Protein 4UP0 (pdb70)

InterPro domains:
  IPR013083 Zinc finger, RING/FYVE/PHD-type [G3DSA:3.30.40.10] (232-268)
  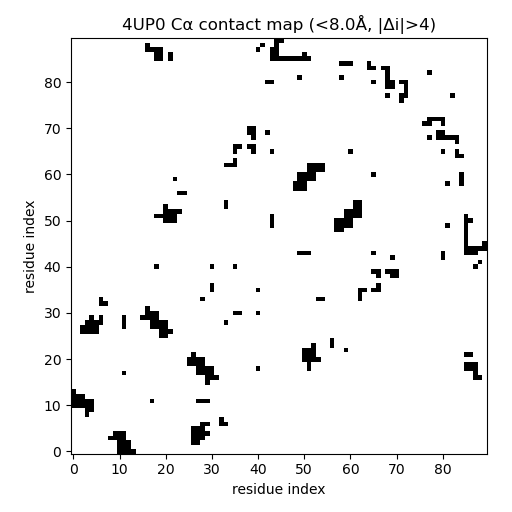IPR015668 B Cell Lymphoma 9 [PTHR15185] (38-1499)
  IPR024670 B-cell lymphoma 9, beta-catenin binding domain [PF11502] (398-432)

CATH classification: 3.30.40.10

Foldseek 3Di:
DPAAAPQPRHDDDPPFQWFAQPVDDRGIHGCVSQPADPQLSVQQVPDVCVGEHGPVGVVYDYRVLSRVLSVCCVVVNDVGSSVRD/DDDVD

Radius of gyration: 12.28 Å; Cα contacts (8 Å, |Δi|>4): 184; chains: 2; bounding box: 33×27×26 Å

Sequence (90 aa):
GVYPCGACRSEVNDDQDAILCEASCQKWFHRECTGMTESAYGLLTTEASAVWACDLCVYVFTTHLANTAAEAVLQGRADSILAYHARTQT

Nearest PDB structures (foldseek):
  4up5-assembly1_A  TM=1.003E+00  e=8.865E-17  Homo sapiens
  2xb1-assembly1_A  TM=9.603E-01  e=3.419E-15  Homo sapiens
  2vpg-assembly1_A  TM=9.604E-01  e=5.382E-08  Homo sapiens
  2dx8-assembly1_A  TM=9.320E-01  e=3.133E-08  Mus musculus
  2vpb-assembly1_A  TM=9.621E-01  e=6.593E-08  Homo sapiens

Organism: Homo sapiens (NCBI:txid9606)

GO terms:
  GO:0008013 beta-catenin binding (F, IDA)
  GO:0005634 nucleus (C, IDA)
  GO:1990907 beta-catenin-TCF complex (C, IDA)
  GO:0005654 nucleoplasm (C, TAS)
  GO:0005634 nucleus (C, IC)
  GO:0045944 positive regulation of transcription by RNA polymerase II (P, IMP)
  GO:0010718 positive regulation of epithelial to mesenchymal transition (P, IMP)
  GO:0022604 regulation of cell morphogenesis (P, IMP)
  GO:0030512 negative regulation of transforming growth factor beta receptor signaling pathway (P, IMP)
  GO:0001650 fibrillar center (C, IDA)
  GO:0005654 nucleoplasm (C, IDA)

Solvent-accessible surface area: 5193 Å² total

Structure (mmCIF, N/CA/C/O backbone):
data_4UP0
#
_entry.id   4UP0
#
_cell.length_a   53.910
_cell.length_b   53.910
_cell.length_c   57.940
_cell.angle_alpha   90.00
_cell.angle_beta   90.00
_cell.angle_gamma   90.00
#
_symmetry.space_group_name_H-M   'P 41 21 2'
#
loop_
_entity.id
_entity.type
_entity.pdbx_description
1 polymer 'PYGOPUS HOMOLOG 2, B-CELL CLL/LYMPHOMA 9-LIKE PROTEIN'
2 polymer 'HISTONE H3.1'
3 non-polymer 'ZINC ION'
4 water water
#
loop_
_atom_site.group_PDB
_atom_site.id
_atom_site.type_symbol
_atom_site.label_atom_id
_atom_site.label_alt_id
_atom_site.label_comp_id
_atom_site.label_asym_id
_atom_site.label_entity_id
_atom_site.label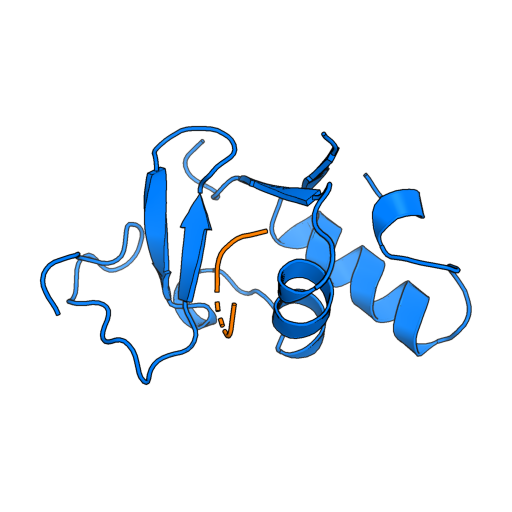_seq_id
_atom_site.pdbx_PDB_ins_code
_atom_site.Cartn_x
_atom_site.Cartn_y
_atom_site.Cartn_z
_atom_site.occupancy
_atom_site.B_iso_or_equiv
_atom_site.auth_seq_id
_atom_site.auth_comp_id
_atom_site.auth_asym_id
_atom_site.auth_atom_id
_atom_site.pdbx_PDB_model_num
ATOM 1 N N . GLY A 1 1 ? -22.727 12.425 15.363 1.00 25.10 326 GLY A N 1
ATOM 2 C CA . GLY A 1 1 ? -21.863 13.254 14.510 1.00 19.33 326 GLY A CA 1
ATOM 3 C C . GLY A 1 1 ? -22.608 14.586 14.179 1.00 16.94 326 GLY A C 1
ATOM 4 O O . GLY A 1 1 ? -23.836 14.656 14.224 1.00 20.31 326 GLY A O 1
ATOM 5 N N . VAL A 1 2 ? -21.873 15.627 13.818 1.00 20.07 327 VAL A N 1
ATOM 6 C CA . VAL A 1 2 ? -22.393 16.934 13.390 1.00 21.10 327 VAL A CA 1
ATOM 7 C C . VAL A 1 2 ? -22.564 16.989 11.897 1.00 15.87 327 VAL A C 1
ATOM 8 O O . VAL A 1 2 ? -23.401 17.718 11.473 1.00 19.91 327 VAL A O 1
ATOM 12 N N . TYR A 1 3 ? -21.820 16.209 11.111 1.00 16.12 328 TYR A N 1
ATOM 13 C CA . TYR A 1 3 ? -21.850 16.311 9.656 1.00 16.32 328 TYR A CA 1
ATOM 14 C C . TYR A 1 3 ? -22.645 15.196 9.020 1.00 12.51 328 TYR A C 1
ATOM 15 O O . TYR A 1 3 ? -22.503 14.035 9.380 1.00 14.12 328 TYR A O 1
ATOM 24 N N . PRO A 1 4 ? -23.441 15.543 7.990 1.00 11.78 329 PRO A N 1
ATOM 25 C CA . PRO A 1 4 ? -24.133 14.533 7.247 1.00 12.12 329 PRO A CA 1
ATOM 26 C C . PRO A 1 4 ? -23.350 14.085 5.985 1.00 11.71 329 PRO A C 1
ATOM 27 O O . PRO A 1 4 ? -22.622 14.891 5.420 1.00 13.84 329 PRO A O 1
ATOM 31 N N . CYS A 1 5 ? -23.525 12.851 5.590 1.00 10.91 330 CYS A N 1
ATOM 32 C CA . CYS A 1 5 ? -22.822 12.326 4.439 1.00 11.14 330 CYS A CA 1
ATOM 33 C C . CYS A 1 5 ? -23.349 13.014 3.188 1.00 11.14 330 CYS A C 1
ATOM 34 O O . CYS A 1 5 ? -24.551 13.153 2.938 1.00 12.86 330 CYS A O 1
ATOM 37 N N . GLY A 1 6 ? -22.390 13.416 2.345 1.00 11.84 331 GLY A N 1
ATOM 38 C CA . GLY A 1 6 ? -22.764 14.145 1.116 1.00 13.84 331 GLY A CA 1
ATOM 39 C C . GLY A 1 6 ? -23.536 13.275 0.110 1.00 14.42 331 GLY A C 1
ATOM 40 O O . GLY A 1 6 ? -24.201 13.811 -0.777 1.00 19.09 331 GLY A O 1
ATOM 41 N N . ALA A 1 7 ? -23.501 11.943 0.266 1.00 14.09 332 ALA A N 1
ATOM 42 C CA . ALA A 1 7 ? -24.236 11.034 -0.604 1.00 13.57 332 ALA A CA 1
ATOM 43 C C . ALA A 1 7 ? -25.555 10.577 0.014 1.00 15.16 332 ALA A C 1
ATOM 44 O O . ALA A 1 7 ? -26.590 10.802 -0.581 1.00 19.96 332 ALA A O 1
ATOM 46 N N . CYS A 1 8 ? -25.546 9.978 1.214 1.00 14.40 333 CYS A N 1
ATOM 47 C CA . CYS A 1 8 ? -26.790 9.426 1.742 1.00 13.32 333 CYS A CA 1
ATOM 48 C C . CYS A 1 8 ? -27.493 10.373 2.679 1.00 12.94 333 CYS A C 1
ATOM 49 O O . CYS A 1 8 ? -28.627 10.079 3.038 1.00 15.77 333 CYS A O 1
ATOM 52 N N . ARG A 1 9 ? -26.836 11.502 3.029 1.00 12.71 334 ARG A N 1
ATOM 53 C CA . ARG A 1 9 ? -27.381 12.550 3.886 1.00 13.45 334 ARG A CA 1
ATOM 54 C C . ARG A 1 9 ? -27.614 12.125 5.323 1.00 12.53 334 ARG A C 1
ATOM 55 O O . ARG A 1 9 ? -28.164 12.894 6.076 1.00 15.77 334 ARG A O 1
ATOM 63 N N . SER A 1 10 ? -27.183 10.920 5.761 1.00 12.18 335 SER A N 1
ATOM 64 C CA . SER A 1 10 ? -27.240 10.518 7.173 1.00 13.03 335 SER A CA 1
ATOM 65 C C . SER A 1 10 ? -25.969 10.929 7.875 1.00 11.19 335 SER A C 1
ATOM 66 O O . SER A 1 10 ? -24.928 11.088 7.261 1.00 11.46 335 SER A O 1
ATOM 69 N N . GLU A 1 11 ? -26.036 10.960 9.233 1.00 11.48 336 GLU A N 1
ATOM 70 C CA . GLU A 1 11 ? -24.914 11.410 9.988 1.00 11.28 336 GLU A CA 1
ATOM 71 C C . GLU A 1 11 ? -23.640 10.539 9.691 1.00 10.80 336 GLU A C 1
ATOM 72 O O . GLU A 1 11 ? -23.664 9.336 9.593 1.00 11.81 336 GLU A O 1
ATOM 78 N N . VAL A 1 12 ? -22.490 11.233 9.717 1.00 11.46 337 VAL A N 1
ATOM 79 C CA . VAL A 1 12 ? -21.186 10.584 9.681 1.00 12.58 337 VAL A CA 1
ATOM 80 C C . VAL A 1 12 ? -20.633 10.641 11.092 1.00 12.92 337 VAL A C 1
ATOM 81 O O . VAL A 1 12 ? -20.442 11.730 11.637 1.00 16.10 337 VAL A O 1
ATOM 85 N N . ASN A 1 13 ? -20.366 9.514 11.674 1.00 13.12 338 ASN A N 1
ATOM 86 C CA . ASN A 1 13 ? -19.731 9.446 12.998 1.00 14.64 338 ASN A CA 1
ATOM 87 C C . ASN A 1 13 ? -18.269 9.183 12.919 1.00 16.43 338 ASN A C 1
ATOM 88 O O . ASN A 1 13 ? -17.783 8.597 11.915 1.00 15.67 338 ASN A O 1
ATOM 93 N N . ASP A 1 14 ? -17.496 9.521 13.936 1.00 15.89 339 ASP A N 1
ATOM 94 C CA . ASP A 1 14 ? -16.046 9.370 13.811 1.00 16.23 339 ASP A CA 1
ATOM 95 C C . ASP A 1 14 ? -15.544 7.977 13.836 1.00 16.81 339 ASP A C 1
ATOM 96 O O . ASP A 1 14 ? -14.433 7.737 13.364 1.00 19.95 339 ASP A O 1
ATOM 101 N N . ASP A 1 15 ? -16.367 7.040 14.244 1.00 17.44 340 ASP A N 1
ATOM 102 C CA . ASP A 1 15 ? -16.024 5.595 14.177 1.00 18.29 340 ASP A CA 1
ATOM 103 C C . ASP A 1 15 ? -16.417 4.875 12.868 1.00 18.68 340 ASP A C 1
ATOM 104 O O . ASP A 1 15 ? -16.285 3.679 12.756 1.00 24.12 340 ASP A O 1
ATOM 109 N N . GLN A 1 16 ? -16.962 5.655 11.933 1.00 15.46 341 GLN A N 1
ATOM 110 C CA . GLN A 1 16 ? -17.208 5.104 10.578 1.00 14.24 341 GLN A CA 1
ATOM 111 C C . GLN A 1 16 ? -16.070 5.475 9.640 1.00 13.26 341 GLN A C 1
ATOM 112 O O . GLN A 1 16 ? -15.445 6.521 9.788 1.00 16.31 341 GLN A O 1
ATOM 118 N N . ASP A 1 17 ? -15.791 4.649 8.648 1.00 12.15 342 ASP A N 1
ATOM 119 C CA . ASP A 1 17 ? -14.891 5.077 7.588 1.00 11.77 342 ASP A CA 1
ATOM 120 C C . ASP A 1 17 ? -15.542 6.199 6.804 1.00 10.29 342 ASP A C 1
ATOM 121 O O . ASP A 1 17 ? -16.670 6.033 6.302 1.00 11.54 342 ASP A O 1
ATOM 126 N N . ALA A 1 18 ? -14.837 7.327 6.633 1.00 10.17 343 ALA A N 1
ATOM 127 C CA . ALA A 1 18 ? -15.409 8.465 5.907 1.00 9.28 343 ALA A CA 1
ATOM 128 C C . ALA A 1 18 ? -14.288 9.321 5.434 1.00 9.18 343 ALA A C 1
ATOM 129 O O . ALA A 1 18 ? -13.198 9.397 6.077 1.00 10.47 343 ALA A O 1
ATOM 131 N N . ILE A 1 19 ? -14.508 10.003 4.291 1.00 9.52 344 ILE A N 1
ATOM 132 C CA . ILE A 1 19 ? -13.488 10.802 3.647 1.00 9.77 344 ILE A CA 1
ATOM 133 C C . ILE A 1 19 ? -14.074 12.173 3.351 1.00 9.86 344 ILE A C 1
ATOM 134 O O . ILE A 1 19 ? -15.249 12.324 2.993 1.00 10.63 344 ILE A O 1
ATOM 139 N N . LEU A 1 20 ? -13.212 13.179 3.400 1.00 10.43 345 LEU A N 1
ATOM 140 C CA . LEU A 1 20 ? -13.618 14.580 3.153 1.00 11.02 345 LEU A CA 1
ATOM 141 C C . LEU A 1 20 ? -13.298 14.931 1.699 1.00 11.91 345 LEU A C 1
ATOM 142 O O . LEU A 1 20 ? -12.190 14.687 1.161 1.00 12.19 345 LEU A O 1
ATOM 147 N N . CYS A 1 21 ? -14.267 15.550 1.007 1.00 11.54 346 CYS A N 1
ATOM 148 C CA . CYS A 1 21 ? -14.002 16.063 -0.375 1.00 12.35 346 CYS A CA 1
ATOM 149 C C . CYS A 1 21 ? -13.199 17.379 -0.289 1.00 14.09 346 CYS A C 1
ATOM 150 O O . CYS A 1 21 ? -13.727 18.484 -0.237 1.00 17.47 346 CYS A O 1
ATOM 153 N N . GLU A 1 22 ? -11.912 17.231 -0.143 1.00 15.11 347 GLU A N 1
ATOM 154 C CA . GLU A 1 22 ? -11.067 18.385 -0.005 1.00 17.02 347 GLU A CA 1
ATOM 155 C C . GLU A 1 22 ? -10.858 19.052 -1.392 1.00 17.93 347 GLU A C 1
ATOM 156 O O . GLU A 1 22 ? -10.417 20.205 -1.513 1.00 21.00 347 GLU A O 1
ATOM 162 N N . ALA A 1 23 ? -11.081 18.305 -2.453 1.00 18.57 348 ALA A N 1
ATOM 163 C CA . ALA A 1 23 ? -10.827 18.888 -3.755 1.00 20.58 348 ALA A CA 1
ATOM 164 C C . ALA A 1 23 ? -11.827 20.046 -3.983 1.00 20.11 348 ALA A C 1
ATOM 165 O O . ALA A 1 23 ? -11.547 20.929 -4.774 1.00 23.23 348 ALA A O 1
ATOM 167 N N . SER A 1 24 ? -12.983 20.060 -3.336 1.00 20.93 349 SER A N 1
ATOM 168 C CA . SER A 1 24 ? -14.024 20.948 -3.755 1.00 21.35 349 SER A CA 1
ATOM 169 C C . SER A 1 24 ? -15.059 21.304 -2.646 1.00 19.50 349 SER A C 1
ATOM 170 O O . SER A 1 24 ? -14.999 22.365 -2.025 1.00 24.09 349 SER A O 1
ATOM 173 N N . CYS A 1 25 ? -15.963 20.381 -2.316 1.00 17.01 350 CYS A N 1
ATOM 1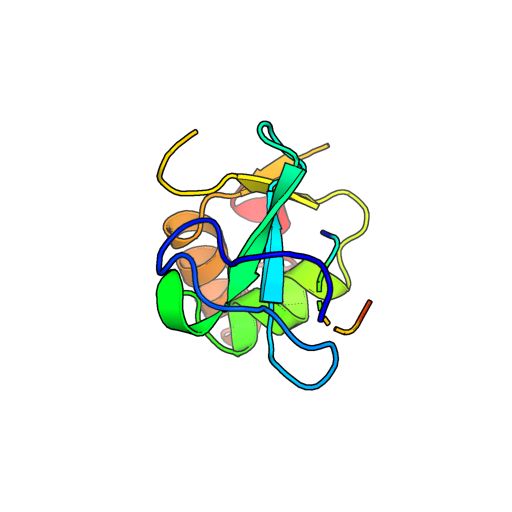74 C CA . CYS A 1 25 ? -17.149 20.828 -1.551 1.00 18.20 350 CYS A CA 1
ATOM 175 C C . CYS A 1 25 ? -16.950 20.742 -0.061 1.00 16.59 350 CYS A C 1
ATOM 176 O O . CYS A 1 25 ? -17.788 21.301 0.664 1.00 18.79 350 CYS A O 1
ATOM 179 N N . GLN A 1 26 ? -15.924 20.072 0.436 1.00 16.15 351 GLN A N 1
ATOM 180 C CA . GLN A 1 26 ? -15.649 20.001 1.878 1.00 15.56 351 GLN A CA 1
ATOM 181 C C . GLN A 1 26 ? -16.772 19.343 2.658 1.00 17.30 351 GLN A C 1
ATOM 182 O O . GLN A 1 26 ? -16.922 19.575 3.860 1.00 19.72 351 GLN A O 1
ATOM 188 N N . LYS A 1 27 ? -17.473 18.403 2.029 1.00 13.70 352 LYS A N 1
ATOM 189 C CA . LYS A 1 27 ? -18.427 17.566 2.724 1.00 14.20 352 LYS A CA 1
ATOM 190 C C . LYS A 1 27 ? -17.757 16.206 3.024 1.00 12.61 352 LYS A C 1
ATOM 191 O O . LYS A 1 27 ? -16.893 15.747 2.246 1.00 12.90 352 LYS A O 1
ATOM 197 N N . TRP A 1 28 ? -18.152 15.576 4.113 1.00 11.03 353 TRP A N 1
ATOM 198 C CA . TRP A 1 28 ? -17.764 14.233 4.449 1.00 11.07 353 TRP A CA 1
ATOM 199 C C . TRP A 1 28 ? -18.664 13.200 3.761 1.00 10.46 353 TRP A C 1
ATOM 200 O O . TRP A 1 28 ? -19.867 13.450 3.651 1.00 11.18 353 TRP A O 1
ATOM 211 N N . PHE A 1 29 ? -18.061 12.070 3.360 1.00 10.07 354 PHE A N 1
ATOM 212 C CA . PHE A 1 29 ? -18.799 10.981 2.764 1.00 9.95 354 PHE A CA 1
ATOM 213 C C . PHE A 1 29 ? -18.431 9.672 3.432 1.00 10.04 354 PHE A C 1
ATOM 214 O O . PHE A 1 29 ? -17.251 9.373 3.563 1.00 10.76 354 PHE A O 1
ATOM 222 N N . HIS A 1 30 ? -19.406 8.849 3.796 1.00 9.80 355 HIS A N 1
ATOM 223 C CA . HIS A 1 30 ? -19.097 7.497 4.247 1.00 10.10 355 HIS A CA 1
ATOM 224 C C . HIS A 1 30 ? -18.329 6.796 3.102 1.00 9.18 355 HIS A C 1
ATOM 225 O O . HIS A 1 30 ? -18.739 6.875 1.977 1.00 10.58 355 HIS A O 1
ATOM 232 N N . ARG A 1 31 ? -17.281 6.068 3.481 1.00 9.89 356 ARG A N 1
ATOM 233 C CA . ARG A 1 31 ? -16.537 5.267 2.505 1.00 9.73 356 ARG A CA 1
ATOM 234 C C . ARG A 1 31 ? -17.502 4.414 1.703 1.00 10.58 356 ARG A C 1
ATOM 235 O O . ARG A 1 31 ? -17.431 4.344 0.445 1.00 11.69 356 ARG A O 1
ATOM 243 N N . GLU A 1 32 ? -18.380 3.688 2.392 1.00 11.06 357 GLU A N 1
ATOM 244 C CA . GLU A 1 32 ? -19.264 2.732 1.721 1.00 13.25 357 GLU A CA 1
ATOM 245 C C . GLU A 1 32 ? -20.322 3.426 0.885 1.00 14.53 357 GLU A C 1
ATOM 246 O O . GLU A 1 32 ? -20.887 2.782 0.011 1.00 26.24 357 GLU A O 1
ATOM 252 N N . CYS A 1 33 ? -20.530 4.708 0.962 1.00 11.25 358 CYS A N 1
ATOM 253 C CA . CYS A 1 33 ? -21.436 5.424 0.082 1.00 11.62 358 CYS A CA 1
ATOM 254 C C . CYS A 1 33 ? -20.801 5.893 -1.196 1.00 12.66 358 CYS A C 1
ATOM 255 O O . CYS A 1 33 ? -21.439 6.484 -2.075 1.00 18.08 358 CYS A O 1
ATOM 258 N N . THR A 1 34 ? -19.522 5.672 -1.330 1.00 12.04 359 THR A N 1
ATOM 259 C CA . THR A 1 34 ? -18.763 6.156 -2.476 1.00 11.64 359 THR A CA 1
ATOM 260 C C . THR A 1 34 ? -18.300 5.012 -3.415 1.00 11.62 359 THR A C 1
ATOM 261 O O . THR A 1 34 ? -17.828 5.309 -4.500 1.00 13.05 359 THR A O 1
ATOM 265 N N . GLY A 1 35 ? -18.292 3.776 -2.929 1.00 10.76 360 GLY A N 1
ATOM 266 C CA . GLY A 1 35 ? -17.707 2.701 -3.712 1.00 11.62 360 GLY A CA 1
ATOM 267 C C . GLY A 1 35 ? -16.226 2.538 -3.539 1.00 9.63 360 GLY A C 1
ATOM 268 O O . GLY A 1 35 ? -15.622 1.672 -4.138 1.00 10.33 360 GLY A O 1
ATOM 269 N N . MET A 1 36 ? -15.611 3.336 -2.645 1.00 10.33 361 MET A N 1
ATOM 270 C CA . MET A 1 36 ? -14.172 3.272 -2.404 1.00 8.89 361 MET A CA 1
ATOM 271 C C . MET A 1 36 ? -13.800 1.975 -1.699 1.00 8.99 361 MET A C 1
ATOM 272 O O . MET A 1 36 ? -14.455 1.560 -0.733 1.00 10.15 361 MET A O 1
ATOM 277 N N . THR A 1 37 ? -12.736 1.305 -2.121 1.00 8.83 362 THR A N 1
ATOM 278 C CA . THR A 1 37 ? -12.273 0.112 -1.452 1.00 9.77 362 THR A CA 1
ATOM 279 C C . THR A 1 37 ? -11.608 0.447 -0.111 1.00 8.98 362 THR A C 1
ATOM 280 O O . THR A 1 37 ? -11.234 1.604 0.148 1.00 9.64 362 THR A O 1
ATOM 284 N N . GLU A 1 38 ? -11.479 -0.580 0.712 1.00 10.63 363 GLU A N 1
ATOM 285 C CA . GLU A 1 38 ? -10.750 -0.400 1.979 1.00 11.90 363 GLU A CA 1
ATOM 286 C C . GLU A 1 38 ? -9.309 -0.001 1.733 1.00 11.57 363 GLU A C 1
ATOM 287 O O . GLU A 1 38 ? -8.719 0.744 2.487 1.00 12.29 363 GLU A O 1
ATOM 293 N N . SER A 1 39 ? -8.692 -0.571 0.692 1.00 12.19 364 SER A N 1
ATOM 294 C CA . 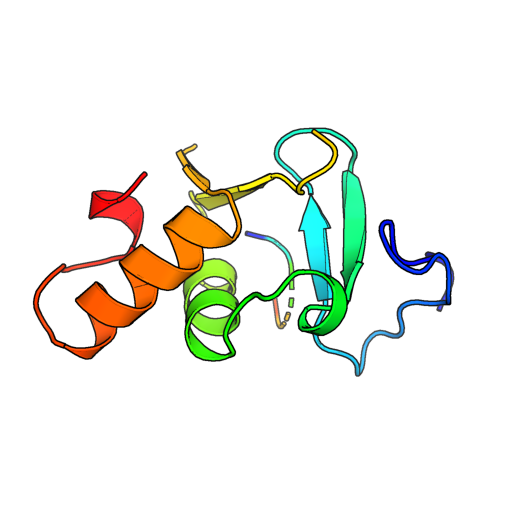SER A 1 39 ? -7.309 -0.276 0.401 1.00 12.79 364 SER A CA 1
ATOM 295 C C . SER A 1 39 ? -7.107 1.129 -0.131 1.00 11.43 364 SER A C 1
ATOM 296 O O . SER A 1 39 ? -6.160 1.826 0.248 1.00 12.29 364 SER A O 1
ATOM 299 N N . ALA A 1 40 ? -8.018 1.607 -1.000 1.00 10.06 365 ALA A N 1
ATOM 300 C CA . ALA A 1 40 ? -7.929 2.983 -1.454 1.00 10.17 365 ALA A CA 1
ATOM 301 C C . ALA A 1 40 ? -8.071 3.963 -0.267 1.00 9.40 365 ALA A C 1
ATOM 302 O O . ALA A 1 40 ? -7.371 4.960 -0.193 1.00 10.73 365 ALA A O 1
ATOM 304 N N . TYR A 1 41 ? -9.018 3.647 0.635 1.00 9.74 366 TYR A N 1
ATOM 305 C CA . TYR A 1 41 ? -9.223 4.502 1.795 1.00 9.68 366 TYR A CA 1
ATOM 306 C C . TYR A 1 41 ? -7.969 4.568 2.649 1.00 9.27 366 TYR A C 1
ATOM 307 O O . TYR A 1 41 ? -7.575 5.661 3.046 1.00 10.76 366 TYR A O 1
ATOM 316 N N . GLY A 1 42 ? -7.319 3.405 2.924 1.00 10.55 367 GLY A N 1
ATOM 317 C CA . GLY A 1 42 ? -6.087 3.401 3.690 1.00 11.85 367 GLY A CA 1
ATOM 318 C C . GLY A 1 42 ? -4.941 4.162 3.065 1.00 11.01 367 GLY A C 1
ATOM 319 O O . GLY A 1 42 ? -4.225 4.909 3.711 1.00 13.09 367 GLY A O 1
ATOM 320 N N . LEU A 1 43 ? -4.724 3.932 1.767 1.00 11.54 368 LEU A N 1
ATOM 321 C CA . LEU A 1 43 ? -3.629 4.608 1.076 1.00 11.27 368 LEU A CA 1
ATOM 322 C C . LEU A 1 43 ? -3.890 6.075 0.898 1.00 11.27 368 LEU A C 1
ATOM 323 O O . LEU A 1 43 ? -2.951 6.866 1.024 1.00 13.82 368 LEU A O 1
ATOM 328 N N . LEU A 1 44 ? -5.132 6.508 0.676 1.00 10.59 369 LEU A N 1
ATOM 329 C CA . LEU A 1 44 ? -5.392 7.932 0.601 1.00 10.87 369 LEU A CA 1
ATOM 330 C C . LEU A 1 44 ? -5.086 8.590 1.936 1.00 10.89 369 LEU A C 1
ATOM 331 O O . LEU A 1 44 ? -4.603 9.732 1.983 1.00 13.38 369 LEU A O 1
ATOM 336 N N . THR A 1 45 ? -5.467 7.902 3.023 1.00 12.51 370 THR A N 1
ATOM 337 C CA . THR A 1 45 ? -5.314 8.494 4.390 1.00 14.27 370 THR A CA 1
ATOM 338 C C . THR A 1 45 ? -3.903 8.971 4.630 1.00 13.42 370 THR A C 1
ATOM 339 O O . THR A 1 45 ? -3.663 10.018 5.272 1.00 16.96 370 THR A O 1
ATOM 343 N N . THR A 1 46 ? -2.946 8.211 4.161 1.00 12.36 371 THR A N 1
ATOM 344 C CA . THR A 1 46 ? -1.550 8.486 4.534 1.00 14.64 371 THR A CA 1
ATOM 345 C C . THR A 1 46 ? -0.780 9.220 3.458 1.00 16.52 371 THR A C 1
ATOM 346 O O . THR A 1 46 ? 0.408 9.553 3.653 1.00 20.60 371 THR A O 1
ATOM 350 N N . GLU A 1 47 ? -1.421 9.612 2.359 1.00 15.99 372 GLU A N 1
ATOM 351 C CA . GLU A 1 47 ? -0.753 10.350 1.327 1.00 16.70 372 GLU A CA 1
ATOM 352 C C . GLU A 1 47 ? -1.103 11.832 1.453 1.00 16.40 372 GLU A C 1
ATOM 353 O O . GLU A 1 47 ? -2.174 12.293 0.954 1.00 18.11 372 GLU A O 1
ATOM 359 N N . ALA A 1 48 ? -0.218 12.615 2.113 1.00 19.87 373 ALA A N 1
ATOM 360 C CA . ALA A 1 48 ? -0.444 14.041 2.424 1.00 24.40 373 ALA A CA 1
ATOM 361 C C . ALA A 1 48 ? -0.680 14.899 1.216 1.00 21.94 373 ALA A C 1
ATOM 362 O O . ALA A 1 48 ? -1.377 15.913 1.308 1.00 27.30 373 ALA A O 1
ATOM 364 N N . SER A 1 49 ? -0.143 14.508 0.067 1.00 19.02 374 SER A N 1
ATOM 365 C CA . SER A 1 49 ? -0.241 15.372 -1.082 1.00 22.27 374 SER A CA 1
ATOM 366 C C . SER A 1 49 ? -1.401 14.926 -1.998 1.00 19.65 374 SER A C 1
ATOM 367 O O . SER A 1 49 ? -1.663 15.561 -3.011 1.00 26.93 374 SER A O 1
ATOM 370 N N . ALA A 1 50 ? -2.193 13.919 -1.555 1.00 18.22 375 ALA A N 1
ATOM 371 C CA . ALA A 1 50 ? -3.408 13.527 -2.304 1.00 16.74 375 ALA A CA 1
ATOM 372 C C . ALA A 1 50 ? -4.659 14.150 -1.701 1.00 15.02 375 ALA A C 1
ATOM 373 O O . ALA A 1 50 ? -4.782 14.194 -0.468 1.00 18.10 375 ALA A O 1
ATOM 375 N N . VAL A 1 51 ? -5.600 14.596 -2.521 1.00 14.22 376 VAL A N 1
ATOM 376 C CA . VAL A 1 51 ? -6.929 15.002 -2.048 1.00 14.53 376 VAL A CA 1
ATOM 377 C C . VAL A 1 51 ? -7.931 14.225 -2.851 1.00 14.33 376 VAL A C 1
ATOM 378 O O . VAL A 1 51 ? -7.647 13.797 -3.983 1.00 16.04 376 VAL A O 1
ATOM 382 N N . TRP A 1 52 ? -9.070 13.973 -2.219 1.00 12.29 377 TRP A N 1
ATOM 383 C CA . TRP A 1 52 ? -10.162 13.250 -2.879 1.00 13.17 377 TRP A CA 1
ATOM 384 C C . TRP A 1 52 ? -11.256 14.239 -3.342 1.00 11.96 377 TRP A C 1
ATOM 385 O O . TRP A 1 52 ? -11.544 15.220 -2.672 1.00 13.41 377 TRP A O 1
ATOM 396 N N . ALA A 1 53 ? -11.854 13.910 -4.492 1.00 13.58 378 ALA A N 1
ATOM 397 C CA . ALA A 1 53 ? -12.978 14.655 -5.053 1.00 13.67 378 ALA A CA 1
ATOM 398 C C . ALA A 1 53 ? -14.167 13.676 -5.152 1.00 13.19 378 ALA A C 1
ATOM 399 O O . ALA A 1 53 ? -14.023 12.555 -5.710 1.00 14.01 378 ALA A O 1
ATOM 401 N N . CYS A 1 54 ? -15.294 14.059 -4.560 1.00 12.80 379 CYS A N 1
ATOM 402 C CA . CYS A 1 54 ? -16.469 13.232 -4.614 1.00 13.35 379 CYS A CA 1
ATOM 403 C C . CYS A 1 54 ? -17.112 13.194 -6.024 1.00 15.16 379 CYS A C 1
ATOM 404 O O . CYS A 1 54 ? -16.717 13.946 -6.950 1.00 17.49 379 CYS A O 1
ATOM 407 N N . ASP A 1 55 ? -18.112 12.360 -6.191 1.00 16.93 380 ASP A N 1
ATOM 408 C CA . ASP A 1 55 ? -18.848 12.135 -7.466 1.00 22.48 380 ASP A CA 1
ATOM 409 C C . ASP A 1 55 ? -19.660 13.322 -7.890 1.00 23.20 380 ASP A C 1
ATOM 410 O O . ASP A 1 55 ? -19.949 13.468 -9.073 1.00 31.31 380 ASP A O 1
ATOM 415 N N . LEU A 1 56 ? -20.046 14.140 -6.918 1.00 20.68 381 LEU A N 1
ATOM 416 C CA . LEU A 1 56 ? -20.833 15.355 -7.216 1.00 25.14 381 LEU A CA 1
ATOM 417 C C . LEU A 1 56 ? -19.992 16.483 -7.753 1.00 26.11 381 LEU A C 1
ATOM 418 O O . LEU A 1 56 ? -20.475 17.330 -8.484 1.00 40.67 381 LEU A O 1
ATOM 423 N N . CYS A 1 57 ? -18.717 16.513 -7.393 1.00 24.52 382 CYS A N 1
ATOM 424 C CA . CYS A 1 57 ? -17.827 17.615 -7.745 1.00 26.75 382 CYS A CA 1
ATOM 425 C C . CYS A 1 57 ? -17.091 17.376 -9.058 1.00 35.40 382 CYS A C 1
ATOM 426 O O . CYS A 1 57 ? -16.218 16.514 -9.109 1.00 43.79 382 CYS A O 1
ATOM 429 N N . VAL A 1 71 ? -0.402 19.388 -5.053 1.00 39.66 1235 VAL A N 1
ATOM 430 C CA . VAL A 1 71 ? -1.583 18.500 -4.730 1.00 28.09 1235 VAL A CA 1
ATOM 431 C C . VAL A 1 71 ? -2.090 17.674 -5.931 1.00 22.71 1235 VAL A C 1
ATOM 432 O O . VAL A 1 71 ? -2.144 18.134 -7.048 1.00 31.82 1235 VAL A O 1
ATOM 436 N N . TYR A 1 72 ? -2.475 16.447 -5.645 1.00 19.27 1236 TYR A N 1
ATOM 437 C CA . TYR A 1 72 ? -2.873 15.475 -6.624 1.00 23.52 1236 TYR A CA 1
ATOM 438 C C . TYR A 1 72 ? -4.327 15.074 -6.291 1.00 21.00 1236 TYR A C 1
ATOM 439 O O . TYR A 1 72 ? -4.613 14.583 -5.235 1.00 18.54 1236 TYR A O 1
ATOM 448 N N . VAL A 1 73 ? -5.239 15.267 -7.248 1.00 19.36 1237 VAL A N 1
ATOM 449 C CA . VAL A 1 73 ? -6.640 14.956 -7.069 1.00 18.86 1237 VAL A CA 1
ATOM 450 C C . VAL A 1 73 ? -6.999 13.536 -7.511 1.00 16.39 1237 VAL A C 1
ATOM 451 O O . VAL A 1 73 ? -6.609 13.099 -8.593 1.00 22.68 1237 VAL A O 1
ATOM 455 N N . PHE A 1 74 ? -7.720 12.828 -6.656 1.00 13.10 1238 PHE A N 1
ATOM 456 C CA . PHE A 1 74 ? -8.198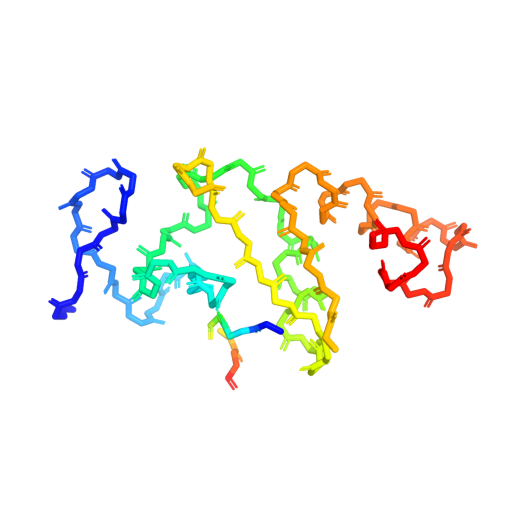 11.495 -6.953 1.00 11.59 1238 PHE A CA 1
ATOM 457 C C . PHE A 1 74 ? -9.708 11.456 -6.870 1.00 12.01 1238 PHE A C 1
ATOM 458 O O . PHE A 1 74 ? -10.302 11.805 -5.858 1.00 15.10 1238 PHE A O 1
ATOM 466 N N . THR A 1 75 ? -10.352 10.932 -7.897 1.00 12.61 1239 THR A N 1
ATOM 467 C CA . THR A 1 75 ? -11.736 10.454 -7.749 1.00 13.25 1239 THR A CA 1
ATOM 468 C C . THR A 1 75 ? -11.719 9.060 -7.082 1.00 11.25 1239 THR A C 1
ATOM 469 O O . THR A 1 75 ? -10.661 8.458 -6.942 1.00 11.48 1239 THR A O 1
ATOM 473 N N . THR A 1 76 ? -12.894 8.560 -6.702 1.00 11.14 1240 THR A N 1
ATOM 474 C CA . THR A 1 76 ? -12.954 7.240 -6.141 1.00 11.12 1240 THR A CA 1
ATOM 475 C C . THR A 1 76 ? -12.413 6.241 -7.153 1.00 11.35 1240 THR A C 1
ATOM 476 O O . THR A 1 76 ? -11.689 5.305 -6.778 1.00 11.85 1240 THR A O 1
ATOM 480 N N . HIS A 1 77 ? -12.862 6.321 -8.385 1.00 12.53 1241 HIS A N 1
ATOM 481 C CA . HIS A 1 77 ? -12.383 5.329 -9.337 1.00 12.97 1241 HIS A CA 1
ATOM 482 C C . HIS A 1 77 ? -10.894 5.324 -9.498 1.00 12.29 1241 HIS A C 1
ATOM 483 O O . HIS A 1 77 ? -10.284 4.257 -9.585 1.00 13.39 1241 HIS A O 1
ATOM 490 N N . LEU A 1 78 ? -10.281 6.519 -9.576 1.00 11.94 1242 LEU A N 1
ATOM 491 C CA . LEU A 1 78 ? -8.840 6.531 -9.717 1.00 13.77 1242 LEU A CA 1
ATOM 492 C C . LEU A 1 78 ? -8.124 6.072 -8.484 1.00 12.24 1242 LEU A C 1
ATOM 493 O O . LEU A 1 78 ? -7.189 5.329 -8.560 1.00 13.22 1242 LEU A O 1
ATOM 498 N N . ALA A 1 79 ? -8.646 6.418 -7.306 1.00 10.53 1243 ALA A N 1
ATOM 499 C CA . ALA A 1 79 ? -7.998 5.929 -6.070 1.00 9.74 1243 ALA A CA 1
ATOM 500 C C . ALA A 1 79 ? -8.117 4.408 -5.983 1.00 9.40 1243 ALA A C 1
ATOM 501 O O . ALA A 1 79 ? -7.164 3.704 -5.561 1.00 9.96 1243 ALA A O 1
ATOM 503 N N . ASN A 1 80 ? -9.287 3.857 -6.382 1.00 9.02 1244 ASN A N 1
ATOM 504 C CA . ASN A 1 80 ? -9.452 2.397 -6.329 1.00 9.10 1244 ASN A CA 1
ATOM 505 C C . ASN A 1 80 ? -8.493 1.670 -7.294 1.00 9.33 1244 ASN A C 1
ATOM 506 O O . ASN A 1 80 ? -7.871 0.664 -6.931 1.00 10.40 1244 ASN A O 1
ATOM 511 N N . THR A 1 81 ? -8.398 2.202 -8.521 1.00 11.35 1245 THR A N 1
ATOM 512 C CA . THR A 1 81 ? -7.490 1.619 -9.542 1.00 14.11 1245 THR A CA 1
ATOM 513 C C . THR A 1 81 ? -6.052 1.720 -9.011 1.00 13.24 1245 THR A C 1
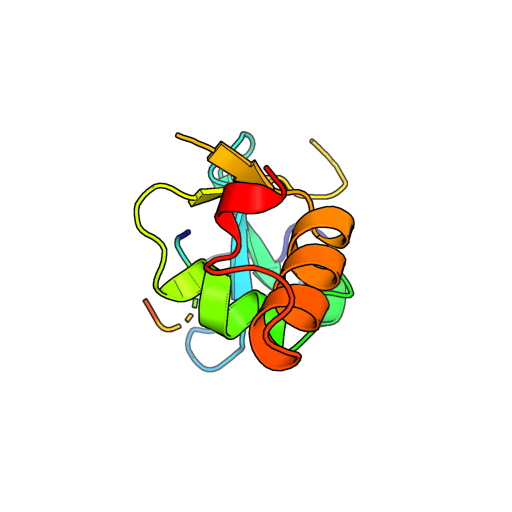ATOM 514 O O . THR A 1 81 ? -5.229 0.790 -9.144 1.00 14.69 1245 THR A O 1
ATOM 518 N N . ALA A 1 82 ? -5.679 2.892 -8.477 1.00 11.56 1246 ALA A N 1
ATOM 519 C CA . ALA A 1 82 ? -4.312 3.106 -8.047 1.00 12.62 1246 ALA A CA 1
ATOM 520 C C . ALA A 1 82 ? -3.968 2.177 -6.891 1.00 11.70 1246 ALA A C 1
ATOM 521 O O . ALA A 1 82 ? -2.847 1.613 -6.793 1.00 13.16 1246 ALA A O 1
ATOM 523 N N . ALA A 1 83 ? -4.888 2.006 -5.922 1.00 10.80 1247 ALA A N 1
ATOM 524 C CA . ALA A 1 83 ? -4.580 1.139 -4.773 1.00 11.05 1247 ALA A CA 1
ATOM 525 C C . ALA A 1 83 ? -4.375 -0.305 -5.206 1.00 11.30 1247 ALA A C 1
ATOM 526 O O . ALA A 1 83 ? -3.536 -1.000 -4.627 1.00 12.55 1247 ALA A O 1
ATOM 528 N N . GLU A 1 84 ? -5.180 -0.768 -6.149 1.00 12.50 1248 GLU A N 1
ATOM 529 C CA . GLU A 1 84 ? -4.999 -2.138 -6.617 1.00 13.72 1248 GLU A CA 1
ATOM 530 C C . GLU A 1 84 ? -3.598 -2.280 -7.230 1.00 13.62 1248 GLU A C 1
ATOM 531 O O . GLU A 1 84 ? -2.922 -3.278 -7.015 1.00 15.04 1248 GLU A O 1
ATOM 537 N N . ALA A 1 85 ? -3.157 -1.310 -8.019 1.00 12.37 1249 ALA A N 1
ATOM 538 C CA . ALA A 1 85 ? -1.826 -1.334 -8.609 1.00 13.42 1249 ALA A CA 1
ATOM 539 C C . ALA A 1 85 ? -0.754 -1.313 -7.540 1.00 12.83 1249 ALA A C 1
ATOM 540 O O . ALA A 1 85 ? 0.245 -2.051 -7.635 1.00 14.30 1249 ALA A O 1
ATOM 542 N N . VAL A 1 86 ? -0.892 -0.491 -6.487 1.00 12.22 1250 VAL A N 1
ATOM 543 C CA . VAL A 1 86 ? 0.115 -0.406 -5.440 1.00 13.29 1250 VAL A CA 1
ATOM 544 C C . VAL A 1 86 ? 0.216 -1.753 -4.725 1.00 12.72 1250 VAL A C 1
ATOM 545 O O . VAL A 1 86 ? 1.315 -2.267 -4.426 1.00 13.97 1250 VAL A O 1
ATOM 549 N N . LEU A 1 87 ? -0.920 -2.341 -4.367 1.00 13.73 1251 LEU A N 1
ATOM 550 C CA . LEU A 1 87 ? -0.848 -3.586 -3.570 1.00 15.92 1251 LEU A CA 1
ATOM 551 C C . LEU A 1 87 ? -0.251 -4.724 -4.396 1.00 16.19 1251 LEU A C 1
ATOM 552 O O . LEU A 1 87 ? 0.182 -5.722 -3.828 1.00 18.85 1251 LEU A O 1
ATOM 557 N N . GLN A 1 88 ? -0.303 -4.639 -5.757 1.00 14.57 1252 GLN A N 1
ATOM 558 C CA . GLN A 1 88 ? 0.256 -5.661 -6.623 1.00 16.72 1252 GLN A CA 1
ATOM 559 C C . GLN A 1 88 ? 1.667 -5.322 -7.004 1.00 15.08 1252 GLN A C 1
ATOM 560 O O . GLN A 1 88 ? 2.319 -6.104 -7.698 1.00 20.36 1252 GLN A O 1
ATOM 566 N N . GLY A 1 89 ? 2.228 -4.236 -6.496 1.00 13.50 1253 GLY A N 1
ATOM 567 C CA . GLY A 1 89 ? 3.634 -3.911 -6.814 1.00 15.58 1253 GLY A CA 1
ATOM 568 C C . GLY A 1 89 ? 3.850 -3.334 -8.172 1.00 14.52 1253 GLY A C 1
ATOM 569 O O . GLY A 1 89 ? 4.978 -3.377 -8.648 1.00 17.92 1253 GLY A O 1
ATOM 570 N N . ARG A 1 90 ? 2.731 -2.930 -8.816 1.00 15.82 1254 ARG A N 1
ATOM 571 C CA . ARG A 1 90 ? 2.771 -2.334 -10.154 1.00 18.52 1254 ARG A CA 1
ATOM 572 C C . ARG A 1 90 ? 2.996 -0.873 -10.132 1.00 20.38 1254 ARG A C 1
ATOM 573 O O . ARG A 1 90 ? 3.277 -0.307 -11.178 1.00 27.93 1254 ARG A O 1
ATOM 581 N N . ALA A 1 91 ? 2.763 -0.243 -9.011 1.00 19.10 1255 ALA A N 1
ATOM 582 C CA . ALA A 1 91 ? 2.935 1.194 -8.876 1.00 20.22 1255 ALA A CA 1
ATOM 583 C C . ALA A 1 91 ? 3.663 1.379 -7.523 1.00 22.82 1255 ALA A C 1
ATOM 584 O O . ALA A 1 91 ? 3.346 0.673 -6.596 1.00 20.61 1255 ALA A O 1
ATOM 586 N N . ASP A 1 92 ? 4.540 2.375 -7.406 1.00 24.20 1256 ASP A N 1
ATOM 587 C CA . ASP A 1 92 ? 5.272 2.665 -6.165 1.00 22.73 1256 ASP A CA 1
ATOM 588 C C . ASP A 1 92 ? 4.357 3.337 -5.169 1.00 19.29 1256 ASP A C 1
ATOM 589 O O . ASP A 1 92 ? 4.551 3.220 -3.970 1.00 25.63 1256 ASP A O 1
ATOM 594 N N . SER A 1 93 ? 3.391 4.110 -5.657 1.00 18.97 1257 SER A N 1
ATOM 595 C CA .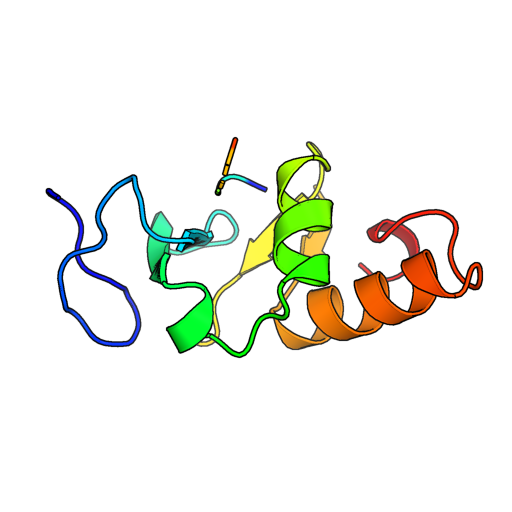 SER A 1 93 ? 2.464 4.803 -4.722 1.00 16.68 1257 SER A CA 1
ATOM 596 C C . SER A 1 93 ? 1.280 5.155 -5.544 1.00 14.75 1257 SER A C 1
ATOM 597 O O . SER A 1 93 ? 1.320 5.122 -6.766 1.00 16.68 1257 SER A O 1
ATOM 600 N N . ILE A 1 94 ? 0.215 5.587 -4.879 1.00 13.84 1258 ILE A N 1
ATOM 601 C CA . ILE A 1 94 ? -0.948 5.987 -5.636 1.00 14.40 1258 ILE A CA 1
ATOM 602 C C . ILE A 1 94 ? -0.706 7.218 -6.486 1.00 14.04 1258 ILE A C 1
ATOM 603 O O . ILE A 1 94 ? -1.442 7.425 -7.452 1.00 15.09 1258 ILE A O 1
ATOM 608 N N . LEU A 1 95 ? 0.295 8.028 -6.133 1.00 14.83 1259 LEU A N 1
ATOM 609 C CA . LEU A 1 95 ? 0.533 9.256 -6.914 1.00 15.13 1259 LEU A CA 1
ATOM 610 C C . LEU A 1 95 ? 0.789 8.972 -8.352 1.00 16.51 1259 LEU A C 1
ATOM 611 O O . LEU A 1 95 ? 0.588 9.830 -9.143 1.00 20.65 1259 LEU A O 1
ATOM 616 N N . ALA A 1 96 ? 1.348 7.794 -8.672 1.00 19.51 1260 ALA A N 1
ATOM 617 C CA . ALA A 1 96 ? 1.555 7.440 -10.097 1.00 22.66 1260 ALA A CA 1
ATOM 618 C C . ALA A 1 96 ? 0.264 7.450 -10.946 1.00 27.86 1260 ALA A C 1
ATOM 619 O O . ALA A 1 96 ? 0.392 7.489 -12.177 1.00 34.90 1260 ALA A O 1
ATOM 621 N N . TYR A 1 97 ? -0.940 7.411 -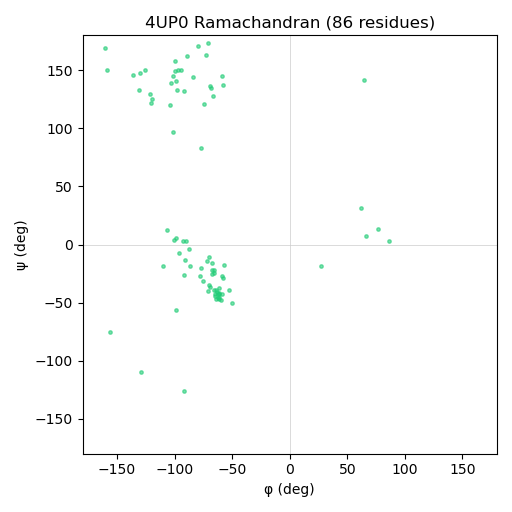10.308 1.00 22.32 1261 TYR A N 1
ATOM 622 C CA . TYR A 1 97 ? -2.250 7.416 -10.970 1.00 23.13 1261 TYR A CA 1
ATOM 623 C C . TYR A 1 97 ? -3.002 8.709 -10.865 1.00 27.00 1261 TYR A C 1
ATOM 624 O O . TYR A 1 97 ? -4.196 8.743 -11.190 1.00 34.70 1261 TYR A O 1
ATOM 633 N N . HIS A 1 98 ? -2.363 9.779 -10.436 1.00 24.79 1262 HIS A N 1
ATOM 634 C CA . HIS A 1 98 ? -3.145 11.003 -10.268 1.00 27.58 1262 HIS A CA 1
ATOM 635 C C . HIS A 1 98 ? -3.753 11.563 -11.558 1.00 37.96 1262 HIS A C 1
ATOM 636 O O . HIS A 1 98 ? -3.184 11.301 -12.579 1.00 37.46 1262 HIS A O 1
ATOM 643 N N . ALA B 2 1 ? -4.881 12.576 1.926 1.00 16.14 1 ALA F N 1
ATOM 644 C CA . ALA B 2 1 ? -6.311 12.995 1.966 1.00 14.35 1 ALA F CA 1
ATOM 645 C C . ALA B 2 1 ? -6.892 12.813 3.328 1.00 14.51 1 ALA F C 1
ATOM 646 O O . ALA B 2 1 ? -6.536 11.840 4.002 1.00 17.68 1 ALA F O 1
ATOM 648 N N . ARG B 2 2 ? -7.692 13.759 3.764 1.00 13.58 2 ARG F N 1
ATOM 649 C CA . ARG B 2 2 ? -8.285 13.676 5.112 1.00 12.91 2 ARG F CA 1
ATOM 650 C C . ARG B 2 2 ? -9.431 12.632 5.175 1.00 11.29 2 ARG F C 1
ATOM 651 O O . ARG B 2 2 ? -10.454 12.760 4.493 1.00 11.83 2 ARG F O 1
ATOM 659 N N . THR B 2 3 ? -9.261 11.661 6.046 1.00 12.88 3 THR F N 1
ATOM 660 C CA . THR B 2 3 ? -10.241 10.646 6.327 1.00 13.08 3 THR F CA 1
ATOM 661 C C . THR B 2 3 ? -10.435 10.568 7.854 1.00 11.90 3 THR F C 1
ATOM 662 O O . THR B 2 3 ? -9.675 11.251 8.575 1.00 13.60 3 THR F O 1
ATOM 677 N N . GLN B 2 5 ? -9.460 8.155 9.520 1.00 12.53 5 GLN F N 1
ATOM 678 C CA . GLN B 2 5 ? -8.279 7.489 9.989 1.00 13.31 5 GLN F CA 1
ATOM 679 C C . GLN B 2 5 ? -7.076 8.429 10.128 1.00 13.62 5 GLN F C 1
ATOM 680 O O . GLN B 2 5 ? -6.124 8.081 10.807 1.00 16.36 5 GLN F O 1
ATOM 686 N N . THR B 2 6 ? -7.127 9.592 9.479 1.00 16.21 6 THR F N 1
ATOM 687 C CA . THR B 2 6 ? -6.181 10.624 9.692 1.00 24.11 6 THR F CA 1
ATOM 688 C C . THR B 2 6 ? -6.062 11.058 11.211 1.00 21.53 6 THR F C 1
ATOM 689 O O . THR B 2 6 ? -4.971 11.115 11.604 1.00 31.01 6 THR F O 1
#

Secondary structure (DSSP, 8-state):
--PBPTTT-SB--TTS-EEEBTTTT--EEEGGGTT--HHHHHHHHH-TTEEE--TT--EEE-HHHHHHHHHHHHTTSSSSGGGG-/-----

B-factor: mean 21.11, std 12.53, range [8.76, 134.57]